Protein AF-A0A529NLG7-F1 (afdb_monomer_lite)

Foldseek 3Di:
DDDQEAEEAAQNPVDECVVVVVVLQVVLCVDDANHKYWYFHKYWDDDDDPPDDIAIFGKIFIHHNRSDGPDMDTAADDDDLQQADPPVVVCVVVVNDRPDPDPRHHDHTDDWAWDQGPPRDTDTDHHDCSVVDVVSVVVNVVVYPD

Secondary structure (DSSP, 8-state):
---SEEEE-TT-S-S-TTT-HHHHHHHHHHSPTT-EEEEEEEEEE--SSTT-PPEEEEEEEEEETTS-EEEEEE-SSPPBTTTB-TTHHHHHHTT----SSSS--BPPPS---PEE-GGG-EE----GGGGG-HHHHHHHHHHS--

Sequence (146 aa):
AKPQLILWPETSVPFLFTERPDALTALGDMLGEGQMLIAGVVREEGGSAAGAGSRYYNSVVAINDKGEITDAVDKIHLVPFGEYLPFADLFDRFGVEQLVAGPMNFAPGNVRHPIALPDGVRALPFICYEVIFPDLVTVDAASSQL

pLDDT: mean 86.12, std 13.18, range [37.0, 98.0]

Radius of gyration: 17.06 Å; chains: 1; bounding box: 48×32×47 Å

Structure (mmCIF, N/CA/C/O backbone):
data_AF-A0A529NLG7-F1
#
_entry.id   AF-A0A529NLG7-F1
#
loop_
_atom_site.group_PDB
_atom_site.id
_atom_site.type_symbol
_atom_site.label_atom_id
_atom_site.label_alt_id
_atom_site.label_comp_id
_atom_site.label_asym_id
_atom_site.label_entity_id
_atom_site.label_seq_id
_atom_site.pdbx_PDB_ins_code
_atom_site.Cartn_x
_atom_site.Cartn_y
_atom_site.Cartn_z
_atom_site.occupancy
_atom_site.B_iso_or_equiv
_atom_site.auth_seq_id
_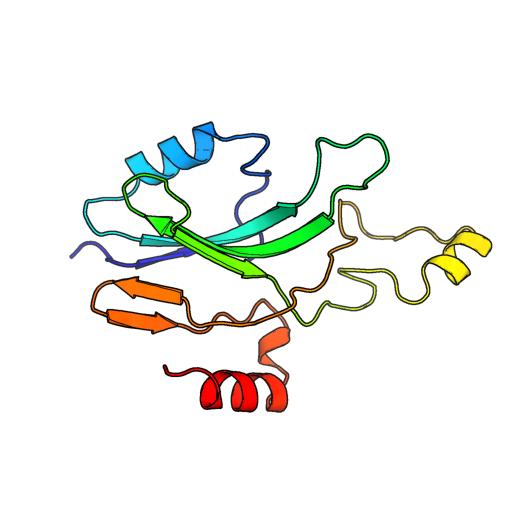atom_site.auth_comp_id
_atom_site.auth_asym_id
_atom_site.auth_atom_id
_atom_site.pdbx_PDB_model_num
ATOM 1 N N . ALA A 1 1 ? -22.426 8.863 13.225 1.00 79.50 1 ALA A N 1
ATOM 2 C CA . ALA A 1 1 ? -21.305 8.081 13.785 1.00 79.50 1 ALA A CA 1
ATOM 3 C C . ALA A 1 1 ? -20.035 8.446 13.025 1.00 79.50 1 ALA A C 1
ATOM 5 O O . ALA A 1 1 ? -20.154 8.816 11.861 1.00 79.50 1 ALA A O 1
ATOM 6 N N . LYS A 1 2 ? -18.859 8.406 13.664 1.00 87.38 2 LYS A N 1
ATOM 7 C CA . LYS A 1 2 ? -17.575 8.515 12.949 1.00 87.38 2 LYS A CA 1
ATOM 8 C C . LYS A 1 2 ? -17.276 7.175 12.247 1.00 87.38 2 LYS A C 1
ATOM 10 O O . LYS A 1 2 ? -17.710 6.150 12.771 1.00 87.38 2 LYS A O 1
ATOM 15 N N . PRO A 1 3 ? -16.606 7.163 11.082 1.00 93.06 3 PRO A N 1
ATOM 16 C CA . PRO A 1 3 ? -16.247 5.915 10.404 1.00 93.06 3 PRO A CA 1
ATOM 17 C C . PRO A 1 3 ? -15.184 5.153 11.205 1.00 93.06 3 PRO A C 1
ATOM 19 O O . PRO A 1 3 ? -14.306 5.783 11.773 1.00 93.06 3 PRO A O 1
ATOM 22 N N . GLN A 1 4 ? -15.209 3.822 11.238 1.00 94.12 4 GLN A N 1
ATOM 23 C CA . GLN A 1 4 ? -14.114 3.032 11.836 1.00 94.12 4 GLN A CA 1
ATOM 24 C C . GLN A 1 4 ? -12.950 2.820 10.858 1.00 94.12 4 GLN A C 1
ATOM 26 O O . GLN A 1 4 ? -11.811 2.644 11.271 1.00 94.12 4 GLN A O 1
ATOM 31 N N . LEU A 1 5 ? -13.234 2.866 9.557 1.00 96.00 5 LEU A N 1
ATOM 32 C CA . LEU A 1 5 ? -12.274 2.626 8.489 1.00 96.00 5 LEU A CA 1
ATOM 33 C C . LEU A 1 5 ? -12.242 3.822 7.537 1.00 96.00 5 LEU A C 1
ATOM 35 O O . LEU A 1 5 ? -13.288 4.293 7.087 1.00 96.00 5 LEU A O 1
ATOM 39 N N . ILE A 1 6 ? -11.043 4.296 7.221 1.00 97.12 6 ILE A N 1
ATOM 40 C CA . ILE A 1 6 ? -10.785 5.351 6.242 1.00 97.12 6 ILE A CA 1
ATOM 41 C C . ILE A 1 6 ? -9.941 4.736 5.127 1.00 97.12 6 ILE A C 1
ATOM 43 O O . ILE A 1 6 ? -8.967 4.046 5.409 1.00 97.12 6 ILE A O 1
ATOM 47 N N . LEU A 1 7 ? -10.318 4.963 3.867 1.00 97.00 7 LEU A N 1
ATOM 48 C CA . LEU A 1 7 ? -9.591 4.450 2.705 1.00 97.00 7 LEU A CA 1
ATOM 49 C C . LEU A 1 7 ? -9.066 5.611 1.871 1.00 97.00 7 LEU A C 1
ATOM 51 O O . LEU A 1 7 ? -9.841 6.469 1.441 1.00 97.00 7 LEU A O 1
ATOM 55 N N . TRP A 1 8 ? -7.764 5.613 1.617 1.00 97.88 8 TRP A N 1
ATOM 56 C CA . TRP A 1 8 ? -7.107 6.511 0.679 1.00 97.88 8 TRP A CA 1
ATOM 57 C C . TRP A 1 8 ? -6.663 5.750 -0.574 1.00 97.88 8 TRP A C 1
ATOM 59 O O . TRP A 1 8 ? -6.272 4.583 -0.479 1.00 97.88 8 TRP A O 1
ATOM 69 N N . PRO A 1 9 ? -6.737 6.391 -1.754 1.00 97.06 9 PRO A N 1
ATOM 70 C CA . PRO A 1 9 ? -6.457 5.740 -3.027 1.00 97.06 9 PRO A CA 1
ATOM 71 C C . PRO A 1 9 ? -4.973 5.378 -3.203 1.00 97.06 9 PRO A C 1
ATOM 73 O O . PRO A 1 9 ? -4.115 5.708 -2.379 1.00 97.06 9 PRO A O 1
ATOM 76 N N . GLU A 1 10 ? -4.690 4.696 -4.313 1.00 95.31 10 GLU A N 1
ATOM 77 C CA . GLU A 1 10 ? -3.340 4.368 -4.782 1.00 95.31 10 GLU A CA 1
ATOM 78 C C . GLU A 1 10 ? -2.437 5.611 -4.795 1.00 95.31 10 GLU A C 1
ATOM 80 O O . GLU A 1 10 ? -2.836 6.669 -5.285 1.00 95.31 10 GLU A O 1
ATOM 85 N N . THR A 1 11 ? -1.231 5.476 -4.236 1.00 90.00 11 THR A N 1
ATOM 86 C CA . THR A 1 11 ? -0.187 6.520 -4.214 1.00 90.00 11 THR A CA 1
ATOM 87 C C . THR A 1 11 ? -0.688 7.890 -3.725 1.00 90.00 11 THR A C 1
ATOM 89 O O . THR A 1 11 ? -0.270 8.950 -4.185 1.00 90.00 11 THR A O 1
ATOM 92 N N . SER A 1 12 ? -1.606 7.876 -2.759 1.00 93.25 12 SER A N 1
ATOM 93 C CA . SER A 1 12 ? -2.166 9.075 -2.120 1.00 93.25 12 SER A CA 1
ATOM 94 C C . SER A 1 12 ? -1.173 9.822 -1.224 1.00 93.25 12 SER A C 1
ATOM 96 O O . SER A 1 12 ? -1.356 11.010 -0.957 1.00 93.25 12 SER A O 1
ATOM 98 N N . VAL A 1 13 ? -0.119 9.136 -0.771 1.00 92.44 13 VAL A N 1
ATOM 99 C CA . VAL A 1 13 ? 0.951 9.695 0.063 1.00 92.44 13 VAL A CA 1
ATOM 100 C C . VAL A 1 13 ? 2.172 9.980 -0.823 1.00 92.44 13 VAL A C 1
ATOM 102 O O . VAL A 1 13 ? 2.825 9.037 -1.269 1.00 92.44 13 VAL A O 1
ATOM 105 N N . PRO A 1 14 ? 2.501 11.258 -1.105 1.00 88.56 14 PRO A N 1
ATOM 106 C CA . PRO A 1 14 ? 3.482 11.633 -2.129 1.00 88.56 14 PRO A CA 1
ATOM 107 C C . PRO A 1 14 ? 4.933 11.640 -1.611 1.00 88.56 14 PRO A C 1
ATOM 109 O O . PRO A 1 14 ? 5.746 12.449 -2.053 1.00 88.56 14 PRO A O 1
ATOM 112 N N . PHE A 1 15 ? 5.252 10.800 -0.626 1.00 89.38 15 PHE A N 1
ATOM 113 C CA . PHE A 1 15 ? 6.575 10.688 -0.007 1.00 89.38 15 PHE A CA 1
ATOM 114 C C . PHE A 1 15 ? 6.760 9.303 0.620 1.00 89.38 15 PHE A C 1
ATOM 116 O O . PHE A 1 15 ? 5.785 8.595 0.880 1.00 89.38 15 PHE A O 1
ATOM 123 N N . LEU A 1 16 ? 8.009 8.930 0.903 1.00 90.69 16 LEU A N 1
ATOM 124 C CA . LEU A 1 16 ? 8.329 7.685 1.595 1.00 90.69 16 LEU A CA 1
ATOM 125 C C . LEU A 1 16 ? 8.215 7.876 3.111 1.00 90.69 16 LEU A C 1
ATOM 127 O O . LEU A 1 16 ? 8.737 8.843 3.670 1.00 90.69 16 LEU A O 1
ATOM 131 N N . PHE A 1 17 ? 7.596 6.925 3.811 1.00 90.69 17 PHE A N 1
ATOM 132 C CA . PHE A 1 17 ? 7.572 6.956 5.279 1.00 90.69 17 PHE A CA 1
ATOM 133 C C . PHE A 1 17 ? 8.971 6.810 5.903 1.00 90.69 17 PHE A C 1
ATOM 135 O O . PHE A 1 17 ? 9.179 7.269 7.023 1.00 90.69 17 PHE A O 1
ATOM 142 N N . THR A 1 18 ? 9.936 6.228 5.180 1.00 87.56 18 THR A N 1
ATOM 143 C CA . THR A 1 18 ? 11.355 6.175 5.577 1.00 87.56 18 THR A CA 1
ATOM 144 C C . THR A 1 18 ? 12.003 7.562 5.607 1.00 87.56 18 THR A C 1
ATOM 146 O O . THR A 1 18 ? 12.852 7.821 6.457 1.00 87.56 18 THR A O 1
ATOM 149 N N . GLU A 1 19 ? 11.573 8.475 4.734 1.00 88.56 19 GLU A N 1
ATOM 150 C CA . GLU A 1 19 ? 12.060 9.859 4.669 1.00 88.56 19 GLU A CA 1
ATOM 151 C C . GLU A 1 19 ? 11.292 10.804 5.605 1.00 88.56 19 GLU A C 1
ATOM 153 O O . GLU A 1 19 ? 11.837 11.808 6.068 1.00 88.56 19 GLU A O 1
ATOM 158 N N . ARG A 1 20 ? 10.016 10.499 5.877 1.00 89.94 20 ARG A N 1
ATOM 159 C CA . ARG A 1 20 ? 9.096 11.320 6.681 1.00 89.94 20 ARG A CA 1
ATOM 160 C C . ARG A 1 20 ? 8.419 10.509 7.790 1.00 89.94 20 ARG A C 1
ATOM 162 O O . ARG A 1 20 ? 7.199 10.327 7.762 1.00 89.94 20 ARG A O 1
ATOM 169 N N . PRO A 1 21 ? 9.178 10.034 8.795 1.00 87.94 21 PRO A N 1
ATOM 170 C CA . PRO A 1 21 ? 8.609 9.267 9.904 1.00 87.94 21 PRO A CA 1
ATOM 171 C C . PRO A 1 21 ? 7.616 10.087 10.743 1.00 87.94 21 PRO A C 1
ATOM 173 O O . PRO A 1 21 ? 6.700 9.529 11.337 1.00 87.94 21 PRO A O 1
ATOM 176 N N . ASP A 1 22 ? 7.744 11.417 10.746 1.00 94.00 22 ASP A N 1
ATOM 177 C CA . ASP A 1 22 ? 6.811 12.343 11.394 1.00 94.00 22 ASP A CA 1
ATOM 178 C C . ASP A 1 22 ? 5.394 12.285 10.799 1.00 94.00 22 ASP A C 1
ATOM 180 O O . ASP A 1 22 ? 4.416 12.569 11.493 1.00 94.00 22 ASP A O 1
ATOM 184 N N . ALA A 1 23 ? 5.262 11.875 9.533 1.00 95.06 23 ALA A N 1
ATOM 185 C CA . ALA A 1 23 ? 3.961 11.719 8.896 1.00 95.06 23 ALA A CA 1
ATOM 186 C C . ALA A 1 23 ? 3.123 10.620 9.558 1.00 95.06 23 ALA A C 1
ATOM 188 O O . ALA A 1 23 ? 1.915 10.784 9.693 1.00 95.06 23 ALA A O 1
ATOM 189 N N . LEU A 1 24 ? 3.747 9.529 10.010 1.00 95.25 24 LEU A N 1
ATOM 190 C CA . LEU A 1 24 ? 3.048 8.450 10.709 1.00 95.25 24 LEU A CA 1
ATOM 191 C C . LEU A 1 24 ? 2.462 8.929 12.040 1.00 95.25 24 LEU A C 1
ATOM 193 O O . LEU A 1 24 ? 1.299 8.653 12.326 1.00 95.25 24 LEU A O 1
ATOM 197 N N . THR A 1 25 ? 3.214 9.733 12.799 1.00 95.31 25 THR A N 1
ATOM 198 C CA . THR A 1 25 ? 2.706 10.382 14.017 1.00 95.31 25 THR A CA 1
ATOM 199 C C . THR A 1 25 ? 1.504 11.273 13.708 1.00 95.31 25 THR A C 1
ATOM 201 O O . THR A 1 25 ? 0.465 11.138 14.346 1.00 95.31 25 THR A O 1
ATOM 204 N N . ALA A 1 26 ? 1.603 12.128 12.686 1.00 96.12 26 ALA A N 1
ATOM 205 C CA . ALA A 1 26 ? 0.507 13.019 12.303 1.00 96.12 26 ALA A CA 1
ATOM 206 C C . ALA A 1 26 ? -0.750 12.260 11.834 1.00 96.12 26 ALA A C 1
ATOM 208 O O . ALA A 1 26 ? -1.871 12.700 12.088 1.00 96.12 26 ALA A O 1
ATOM 209 N N . LEU A 1 27 ? -0.575 11.120 11.157 1.00 96.38 27 LEU A N 1
ATOM 210 C CA . LEU A 1 27 ? -1.680 10.241 10.774 1.00 96.38 27 LEU A CA 1
ATOM 211 C C . LEU A 1 27 ? -2.328 9.591 12.001 1.00 96.38 27 LEU A C 1
ATOM 213 O O . LEU A 1 27 ? -3.553 9.553 12.065 1.00 96.38 27 LEU A O 1
ATOM 217 N N . GLY A 1 28 ? -1.534 9.144 12.978 1.00 96.12 28 GLY A N 1
ATOM 218 C CA . GLY A 1 28 ? -2.035 8.653 14.264 1.00 96.12 28 GLY A CA 1
ATOM 219 C C . GLY A 1 28 ? -2.872 9.703 14.995 1.00 96.12 28 GLY A C 1
ATOM 220 O O . GLY A 1 28 ? -4.021 9.442 15.326 1.00 96.12 28 GLY A O 1
ATOM 221 N N . ASP A 1 29 ? -2.356 10.928 15.130 1.00 96.56 29 ASP A N 1
ATOM 222 C CA . ASP A 1 29 ? -3.051 12.041 15.798 1.00 96.56 29 ASP A CA 1
ATOM 223 C C . ASP A 1 29 ? -4.368 12.450 15.103 1.00 96.56 29 ASP A C 1
ATOM 225 O O . ASP A 1 29 ? -5.277 13.001 15.732 1.00 96.56 29 ASP A O 1
ATOM 229 N N . MET A 1 30 ? -4.481 12.209 13.792 1.00 95.50 30 MET A N 1
ATOM 230 C CA . MET A 1 30 ? -5.700 12.462 13.016 1.00 95.50 30 MET A CA 1
ATOM 231 C C . MET A 1 30 ? -6.779 11.396 13.266 1.00 95.50 30 MET A C 1
ATOM 233 O O . MET A 1 30 ? -7.977 11.684 13.149 1.00 95.50 30 MET A O 1
ATOM 237 N N . LEU A 1 31 ? -6.373 10.164 13.568 1.00 97.12 31 LEU A N 1
ATOM 238 C CA . LEU A 1 31 ? -7.267 9.035 13.783 1.00 97.12 31 LEU A CA 1
ATOM 239 C C . LEU A 1 31 ? -7.825 9.061 15.212 1.00 97.12 31 LEU A C 1
ATOM 241 O O . LEU A 1 31 ? -7.125 9.269 16.195 1.00 97.12 31 LEU A O 1
ATOM 245 N N . GLY A 1 32 ? -9.135 8.867 15.336 1.00 96.19 32 GLY A N 1
ATOM 246 C CA . GLY A 1 32 ? -9.776 8.618 16.620 1.00 96.19 32 GLY A CA 1
ATOM 247 C C . GLY A 1 32 ? -9.533 7.191 17.106 1.00 96.19 32 GLY A C 1
ATOM 248 O O . GLY A 1 32 ? -9.198 6.308 16.321 1.00 96.19 32 GLY A O 1
ATOM 249 N N . GLU A 1 33 ? -9.780 6.967 18.396 1.00 94.56 33 GLU A N 1
ATOM 250 C CA . GLU A 1 33 ? -9.606 5.662 19.040 1.00 94.56 33 GLU A CA 1
ATOM 251 C C . GLU A 1 33 ? -10.329 4.537 18.276 1.00 94.56 33 GLU A C 1
ATOM 253 O O . GLU A 1 33 ? -11.524 4.633 17.973 1.00 94.56 33 GLU A O 1
ATOM 258 N N . GLY A 1 34 ? -9.586 3.480 17.947 1.00 92.69 34 GLY A N 1
ATOM 259 C CA . GLY A 1 34 ? -10.060 2.317 17.200 1.00 92.69 34 GLY A CA 1
ATOM 260 C C . GLY A 1 34 ? -10.282 2.547 15.700 1.00 92.69 34 GLY A C 1
ATOM 261 O O . GLY A 1 34 ? -10.741 1.626 15.021 1.00 92.69 34 GLY A O 1
ATOM 262 N N . GLN A 1 35 ? -9.982 3.737 15.163 1.00 96.56 35 GLN A N 1
ATOM 263 C CA . GLN A 1 35 ? -10.018 3.970 13.720 1.00 96.56 35 GLN A CA 1
ATOM 264 C C . GLN A 1 35 ? -8.773 3.397 13.033 1.00 96.56 35 GLN A C 1
ATOM 266 O O . GLN A 1 35 ? -7.679 3.355 13.594 1.00 96.56 35 GLN A O 1
ATOM 271 N N . MET A 1 36 ? -8.944 2.996 11.777 1.00 97.69 36 MET A N 1
ATOM 272 C CA . MET A 1 36 ? -7.866 2.521 10.917 1.00 97.69 36 MET A CA 1
ATOM 273 C C . MET A 1 36 ? -7.872 3.273 9.587 1.00 97.69 36 MET A C 1
ATOM 275 O O . MET A 1 36 ? -8.931 3.512 8.998 1.00 97.69 36 MET A O 1
ATOM 279 N N . LEU A 1 37 ? -6.680 3.606 9.098 1.00 97.81 37 LEU A N 1
ATOM 280 C CA . LEU A 1 37 ? -6.449 4.121 7.755 1.00 97.81 37 LEU A CA 1
ATOM 281 C C . LEU A 1 37 ? -5.846 3.024 6.876 1.00 97.81 37 LEU A C 1
ATOM 283 O O . LEU A 1 37 ? -4.802 2.470 7.198 1.00 97.81 37 LEU A O 1
ATOM 287 N N . ILE A 1 38 ? -6.471 2.762 5.734 1.00 98.00 38 ILE A N 1
ATOM 288 C CA . ILE A 1 38 ? -5.890 1.992 4.634 1.00 98.00 38 ILE A CA 1
ATOM 289 C C . ILE A 1 38 ? -5.450 2.987 3.570 1.00 98.00 38 ILE A C 1
ATOM 291 O O . ILE A 1 38 ? -6.287 3.724 3.051 1.00 98.00 38 ILE A O 1
ATOM 295 N N . ALA A 1 39 ? -4.163 3.029 3.243 1.00 97.88 39 ALA A N 1
ATOM 296 C CA . ALA A 1 39 ? -3.627 3.994 2.287 1.00 97.88 39 ALA A CA 1
ATOM 297 C C . ALA A 1 39 ? -2.768 3.326 1.215 1.00 97.88 39 ALA A C 1
ATOM 299 O O . ALA A 1 39 ? -1.956 2.452 1.514 1.00 97.88 39 ALA A O 1
ATOM 300 N N . GLY A 1 40 ? -2.929 3.779 -0.030 1.00 97.38 40 GLY A N 1
ATOM 301 C CA . GLY A 1 40 ? -1.992 3.486 -1.108 1.00 97.38 40 GLY A CA 1
ATOM 302 C C . GLY A 1 40 ? -0.746 4.363 -0.999 1.00 97.38 40 GLY A C 1
ATOM 303 O O . GLY A 1 40 ? -0.861 5.592 -0.949 1.00 97.38 40 GLY A O 1
ATOM 304 N N . VAL A 1 41 ? 0.429 3.737 -0.968 1.00 95.75 41 VAL A N 1
ATOM 305 C CA . VAL A 1 41 ? 1.731 4.376 -0.728 1.00 95.75 41 VAL A CA 1
ATOM 306 C C . VAL A 1 41 ? 2.829 3.738 -1.575 1.00 95.75 41 VAL A C 1
ATOM 308 O O . VAL A 1 41 ? 2.682 2.619 -2.063 1.00 95.75 41 VAL A O 1
ATOM 311 N N . VAL A 1 42 ? 3.960 4.432 -1.700 1.00 93.94 42 VAL A N 1
ATOM 312 C CA . VAL A 1 42 ? 5.205 3.820 -2.175 1.00 93.94 42 VAL A CA 1
ATOM 313 C C . VAL A 1 42 ? 5.997 3.323 -0.970 1.00 93.94 42 VAL A C 1
ATOM 315 O O . VAL A 1 42 ? 6.254 4.084 -0.034 1.00 93.94 42 VAL A O 1
ATOM 318 N N . ARG A 1 43 ? 6.386 2.047 -0.988 1.00 92.31 43 ARG A N 1
ATOM 319 C CA . ARG A 1 43 ? 7.188 1.416 0.066 1.00 92.31 43 ARG A CA 1
ATOM 320 C C . ARG A 1 43 ? 8.603 1.173 -0.443 1.00 92.31 43 ARG A C 1
ATOM 322 O O . ARG A 1 43 ? 8.782 0.683 -1.552 1.00 92.31 43 ARG A O 1
ATOM 329 N N . GLU A 1 44 ? 9.598 1.516 0.363 1.00 90.12 44 GLU A N 1
ATOM 330 C CA . GLU A 1 44 ? 11.010 1.281 0.060 1.00 90.12 44 GLU A CA 1
ATOM 331 C C . GLU A 1 44 ? 11.543 0.127 0.917 1.00 90.12 44 GLU A C 1
ATOM 333 O O . GLU A 1 44 ? 11.311 0.078 2.126 1.00 90.12 44 GLU A O 1
ATOM 338 N N . GLU A 1 45 ? 12.267 -0.799 0.294 1.00 86.81 45 GLU A N 1
ATOM 339 C CA . GLU A 1 45 ? 12.975 -1.888 0.960 1.00 86.81 45 GLU A CA 1
ATOM 340 C C . GLU A 1 45 ? 14.445 -1.906 0.539 1.00 86.81 45 GLU A C 1
ATOM 342 O O . GLU A 1 45 ? 14.779 -1.923 -0.648 1.00 86.81 45 GLU A O 1
ATOM 347 N N . GLY A 1 46 ? 15.330 -1.976 1.533 1.00 74.75 46 GLY A N 1
ATOM 348 C CA . GLY A 1 46 ? 16.775 -1.933 1.327 1.00 74.75 46 GLY A CA 1
ATOM 349 C C . GLY A 1 46 ? 17.316 -0.503 1.316 1.00 74.75 46 GLY A C 1
ATOM 350 O O . GLY A 1 46 ? 16.701 0.402 0.772 1.00 74.75 46 GLY A O 1
ATOM 351 N N . GLY A 1 47 ? 18.469 -0.306 1.965 1.00 54.62 47 GLY A N 1
ATOM 352 C CA . GLY A 1 47 ? 19.124 1.005 2.047 1.00 54.62 47 GLY A CA 1
ATOM 353 C C . GLY A 1 47 ? 20.046 1.190 3.256 1.00 54.62 47 GLY A C 1
ATOM 354 O O . GLY A 1 47 ? 19.918 2.154 4.001 1.00 54.62 47 GLY A O 1
ATOM 355 N N . SER A 1 48 ? 20.974 0.258 3.506 1.00 47.59 48 SER A N 1
ATOM 356 C CA . SER A 1 48 ? 22.104 0.490 4.441 1.00 47.59 48 SER A CA 1
ATOM 357 C C . SER A 1 48 ? 23.394 -0.243 4.052 1.00 47.59 48 SER A C 1
ATOM 359 O O . SER A 1 48 ? 24.462 0.082 4.564 1.00 47.59 48 SER A O 1
ATOM 361 N N . ALA A 1 49 ? 23.331 -1.219 3.140 1.00 46.34 49 ALA A N 1
ATOM 362 C CA . ALA A 1 49 ? 24.509 -1.905 2.621 1.00 46.34 49 ALA A CA 1
ATOM 363 C C . ALA A 1 49 ? 24.954 -1.253 1.306 1.00 46.34 49 ALA A C 1
ATOM 365 O O . ALA A 1 49 ? 24.188 -1.198 0.343 1.00 46.34 49 ALA A O 1
ATOM 366 N N . ALA A 1 50 ? 26.194 -0.763 1.263 1.00 37.00 50 ALA A N 1
ATOM 367 C CA . ALA A 1 50 ? 26.787 -0.200 0.056 1.00 37.00 50 ALA A CA 1
ATOM 368 C C . ALA A 1 50 ? 26.716 -1.216 -1.102 1.00 37.00 50 ALA A C 1
ATOM 370 O O . ALA A 1 50 ? 27.296 -2.297 -1.015 1.00 37.00 50 ALA A O 1
ATOM 371 N N . GLY A 1 51 ? 25.996 -0.866 -2.172 1.00 47.44 51 GLY A N 1
ATOM 372 C CA . GLY A 1 51 ? 25.876 -1.673 -3.393 1.00 47.44 51 GLY A CA 1
ATOM 373 C C . GLY A 1 51 ? 24.559 -2.440 -3.573 1.00 47.44 51 GLY A C 1
ATOM 374 O O . GLY A 1 51 ? 24.341 -2.975 -4.657 1.00 47.44 51 GLY A O 1
ATOM 375 N N . ALA A 1 52 ? 23.664 -2.473 -2.579 1.00 54.38 52 ALA A N 1
ATOM 376 C CA . ALA A 1 52 ? 22.294 -2.952 -2.777 1.00 54.38 52 ALA A CA 1
ATOM 377 C C . ALA A 1 52 ? 21.399 -1.764 -3.166 1.00 54.38 52 ALA A C 1
ATOM 379 O O . ALA A 1 52 ? 21.247 -0.833 -2.379 1.00 54.38 52 ALA A O 1
ATOM 380 N N . GLY A 1 53 ? 20.846 -1.766 -4.382 1.00 66.81 53 GLY A N 1
ATOM 381 C CA . GLY A 1 53 ? 19.871 -0.752 -4.794 1.00 66.81 53 GLY A CA 1
ATOM 382 C C . GLY A 1 53 ? 18.579 -0.857 -3.978 1.00 66.81 53 GLY A C 1
ATOM 383 O O . GLY A 1 53 ? 18.145 -1.972 -3.675 1.00 66.81 53 GLY A O 1
ATOM 384 N N . SER A 1 54 ? 17.979 0.285 -3.633 1.00 79.62 54 SER A N 1
ATOM 385 C CA . SER A 1 54 ? 16.646 0.343 -3.025 1.00 79.62 54 SER A CA 1
ATOM 386 C C . SER A 1 54 ? 15.613 -0.292 -3.956 1.00 79.62 54 SER A C 1
ATOM 388 O O . SER A 1 54 ? 15.617 -0.044 -5.166 1.00 79.62 54 SER A O 1
ATOM 390 N N . ARG A 1 55 ? 14.720 -1.112 -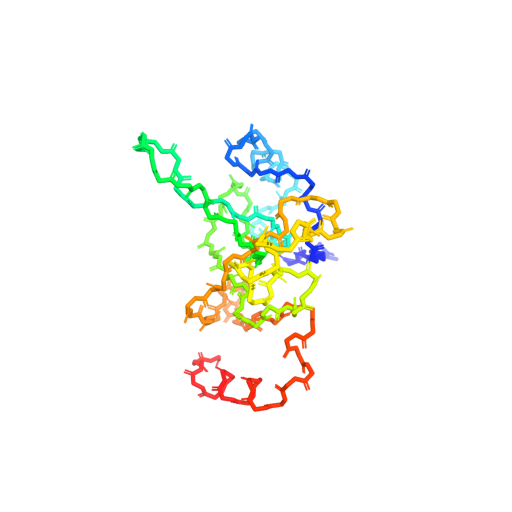3.401 1.00 86.81 55 ARG A N 1
ATOM 391 C CA . ARG A 1 55 ? 13.542 -1.629 -4.104 1.00 86.81 55 ARG A CA 1
ATOM 392 C C . ARG A 1 55 ? 12.332 -0.810 -3.710 1.00 86.81 55 ARG A C 1
ATOM 394 O O . ARG A 1 55 ? 12.085 -0.616 -2.523 1.00 86.81 55 ARG A O 1
ATOM 401 N N . TYR A 1 56 ? 11.569 -0.380 -4.704 1.00 90.69 56 TYR A N 1
ATOM 402 C CA . TYR A 1 56 ? 10.317 0.331 -4.492 1.00 90.69 56 TYR A CA 1
ATOM 403 C C . TYR A 1 56 ? 9.147 -0.586 -4.815 1.00 90.69 56 TYR A C 1
ATOM 405 O O . TYR A 1 56 ? 9.187 -1.318 -5.802 1.00 90.69 56 TYR A O 1
ATOM 413 N N . TYR A 1 57 ? 8.094 -0.510 -4.013 1.00 93.62 57 TYR A N 1
ATOM 414 C CA . TYR A 1 57 ? 6.844 -1.230 -4.217 1.00 93.62 57 TYR A CA 1
ATOM 415 C C . TYR A 1 57 ? 5.681 -0.240 -4.231 1.00 93.62 57 TYR A C 1
ATOM 417 O O . TYR A 1 57 ? 5.678 0.746 -3.490 1.00 93.62 57 TYR A O 1
ATOM 425 N N . ASN A 1 58 ? 4.694 -0.512 -5.079 1.00 94.88 58 ASN A N 1
ATOM 426 C CA . ASN A 1 58 ? 3.379 0.107 -4.996 1.00 94.88 58 ASN A CA 1
ATOM 427 C C . ASN A 1 58 ? 2.559 -0.721 -4.006 1.00 94.88 58 ASN A C 1
ATOM 429 O O . ASN A 1 58 ? 2.349 -1.912 -4.239 1.00 94.88 58 ASN A O 1
ATOM 433 N N . SER A 1 59 ? 2.160 -0.129 -2.887 1.00 95.88 59 SER A N 1
ATOM 434 C CA . SER A 1 59 ? 1.685 -0.892 -1.734 1.00 95.88 59 SER A CA 1
ATOM 435 C C . SER A 1 59 ? 0.417 -0.297 -1.146 1.00 95.88 59 SER A C 1
ATOM 437 O O . SER A 1 59 ? 0.189 0.911 -1.178 1.00 95.88 59 SER A O 1
ATOM 439 N N . VAL A 1 60 ? -0.387 -1.155 -0.528 1.00 97.50 60 VAL A N 1
ATOM 440 C CA . VAL A 1 60 ? -1.438 -0.756 0.409 1.00 97.50 60 VAL A CA 1
ATOM 441 C C . VAL A 1 60 ? -0.931 -1.022 1.819 1.00 97.50 60 VAL A C 1
ATOM 443 O O . VAL A 1 60 ? -0.473 -2.127 2.103 1.00 97.50 60 VAL A O 1
ATOM 446 N N . VAL A 1 61 ? -1.020 -0.031 2.703 1.00 97.19 61 VAL A N 1
ATOM 447 C CA . VAL A 1 61 ? -0.647 -0.159 4.120 1.00 97.19 61 VAL A CA 1
ATOM 448 C C . VAL A 1 61 ? -1.840 0.089 5.032 1.00 97.19 61 VAL A C 1
ATOM 450 O O . VAL A 1 61 ? -2.697 0.920 4.726 1.00 97.19 61 VAL A O 1
ATOM 453 N N . ALA A 1 62 ? -1.873 -0.613 6.164 1.00 97.69 62 ALA A N 1
ATOM 454 C CA . ALA A 1 62 ? -2.842 -0.415 7.234 1.00 97.69 62 ALA A CA 1
ATOM 455 C C . ALA A 1 62 ? -2.198 0.316 8.413 1.00 97.69 62 ALA A C 1
ATOM 457 O O . ALA A 1 62 ? -1.248 -0.188 9.009 1.00 97.69 62 ALA A O 1
ATOM 458 N N . ILE A 1 63 ? -2.727 1.485 8.764 1.00 97.81 63 ILE A N 1
ATOM 459 C CA . ILE A 1 63 ? -2.209 2.368 9.811 1.00 97.81 63 ILE A CA 1
ATOM 460 C C . ILE A 1 63 ? -3.249 2.477 10.927 1.00 97.81 63 ILE A C 1
ATOM 462 O O . ILE A 1 63 ? -4.416 2.780 10.662 1.00 97.81 63 ILE A O 1
ATOM 466 N N . ASN A 1 64 ? -2.839 2.210 12.167 1.00 96.94 64 ASN A N 1
ATOM 467 C CA . ASN A 1 64 ? -3.712 2.314 13.337 1.00 96.94 64 ASN A CA 1
ATOM 468 C C . ASN A 1 64 ? -3.750 3.741 13.920 1.00 96.94 64 ASN A C 1
ATOM 470 O O . ASN A 1 64 ? -2.992 4.626 13.524 1.00 96.94 64 ASN A O 1
ATOM 474 N N . ASP A 1 65 ? -4.610 3.939 14.915 1.00 96.12 65 ASP A N 1
ATOM 475 C CA . ASP A 1 65 ? -4.773 5.174 15.695 1.00 96.12 65 ASP A CA 1
ATOM 476 C C . ASP A 1 65 ? -3.550 5.582 16.541 1.00 96.12 65 ASP A C 1
ATOM 478 O O . ASP A 1 65 ? -3.553 6.633 17.176 1.00 96.12 65 ASP A O 1
ATOM 482 N N . LYS A 1 66 ? -2.476 4.786 16.529 1.00 96.62 66 LYS A N 1
ATOM 483 C CA . LYS A 1 66 ? -1.171 5.117 17.124 1.00 96.62 66 LYS A CA 1
ATOM 484 C C . LYS A 1 66 ? -0.146 5.567 16.084 1.00 96.62 66 LYS A C 1
ATOM 486 O O . LYS A 1 66 ? 0.998 5.841 16.438 1.00 96.62 66 LYS A O 1
ATOM 491 N N . GLY A 1 67 ? -0.534 5.624 14.809 1.00 96.12 67 GLY A N 1
ATOM 492 C CA . GLY A 1 67 ? 0.370 5.937 13.708 1.00 96.12 67 GLY A CA 1
ATOM 493 C C . GLY A 1 67 ? 1.293 4.777 13.331 1.00 96.12 67 GLY A C 1
ATOM 494 O O . GLY A 1 67 ? 2.319 4.989 12.696 1.00 96.12 67 GLY A O 1
ATOM 495 N N . GLU A 1 68 ? 0.976 3.543 13.713 1.00 96.12 68 GLU A N 1
ATOM 496 C CA . GLU A 1 68 ? 1.801 2.376 13.400 1.00 96.12 68 GLU A CA 1
ATOM 497 C C . GLU A 1 68 ? 1.286 1.691 12.133 1.00 96.12 68 GLU A C 1
ATOM 499 O O . GLU A 1 68 ? 0.088 1.433 12.000 1.00 96.12 68 GLU A O 1
ATOM 504 N N . ILE A 1 69 ? 2.198 1.343 11.219 1.00 96.38 69 ILE A N 1
ATOM 505 C CA . ILE A 1 69 ? 1.885 0.437 10.109 1.00 96.38 69 ILE A CA 1
ATOM 506 C C . ILE A 1 69 ? 1.745 -0.973 10.690 1.00 96.38 69 ILE A C 1
ATOM 508 O O . ILE A 1 69 ? 2.721 -1.579 11.126 1.00 96.38 69 ILE A O 1
ATOM 512 N N . THR A 1 70 ? 0.518 -1.478 10.706 1.00 96.19 70 THR A N 1
ATOM 513 C CA . THR A 1 70 ? 0.150 -2.793 11.255 1.00 96.19 70 THR A CA 1
ATOM 514 C C . THR A 1 70 ? 0.203 -3.912 10.220 1.00 96.19 70 THR A C 1
ATOM 516 O O . THR A 1 70 ? 0.405 -5.065 10.590 1.00 96.19 70 THR A O 1
ATOM 519 N N . ASP A 1 71 ? 0.047 -3.578 8.937 1.00 96.56 71 ASP A N 1
ATOM 520 C CA . ASP A 1 71 ? 0.122 -4.522 7.823 1.00 96.56 71 ASP A CA 1
ATOM 521 C C . ASP A 1 71 ? 0.454 -3.787 6.512 1.00 96.56 71 ASP A C 1
ATOM 523 O O . ASP A 1 71 ? 0.219 -2.579 6.388 1.00 96.56 71 ASP A O 1
ATOM 527 N N . ALA A 1 72 ? 0.995 -4.510 5.533 1.00 95.75 72 ALA A N 1
ATOM 528 C CA . ALA A 1 72 ? 1.307 -4.006 4.201 1.00 95.75 72 ALA A CA 1
ATOM 529 C C . ALA A 1 72 ? 1.189 -5.115 3.147 1.00 95.75 72 ALA A C 1
ATOM 531 O O . ALA A 1 72 ? 1.680 -6.226 3.348 1.00 95.75 72 ALA A O 1
ATOM 532 N N . VAL A 1 73 ? 0.594 -4.791 1.999 1.00 96.62 73 VAL A N 1
ATOM 533 C CA . VAL A 1 73 ? 0.515 -5.678 0.831 1.00 96.62 73 VAL A CA 1
ATOM 534 C C . VAL A 1 73 ? 1.061 -4.945 -0.387 1.00 96.62 73 VAL A C 1
ATOM 536 O O . VAL A 1 73 ? 0.582 -3.866 -0.739 1.00 96.62 73 VAL A O 1
ATOM 539 N N . ASP A 1 74 ? 2.060 -5.547 -1.025 1.00 96.12 74 ASP A N 1
ATOM 540 C CA . ASP A 1 74 ? 2.723 -5.012 -2.211 1.00 96.12 74 ASP A CA 1
ATOM 541 C C . ASP A 1 74 ? 2.026 -5.518 -3.490 1.00 96.12 74 ASP A C 1
ATOM 543 O O . ASP A 1 74 ? 1.590 -6.670 -3.569 1.00 96.12 74 ASP A O 1
ATOM 547 N N . LYS A 1 75 ? 1.922 -4.660 -4.509 1.00 95.31 75 LYS A N 1
ATOM 548 C CA . LYS A 1 75 ? 1.325 -4.977 -5.814 1.00 95.31 75 LYS A CA 1
ATOM 549 C C . LYS A 1 75 ? 2.093 -6.100 -6.497 1.00 95.31 75 LYS A C 1
ATOM 551 O O . LYS A 1 75 ? 3.309 -6.015 -6.643 1.00 95.31 75 LYS A O 1
ATOM 556 N N . ILE A 1 76 ? 1.393 -7.134 -6.951 1.00 94.06 76 ILE A N 1
ATOM 557 C CA . ILE A 1 76 ? 2.021 -8.324 -7.545 1.00 94.06 76 ILE A CA 1
ATOM 558 C C . ILE A 1 76 ? 2.089 -8.185 -9.060 1.00 94.06 76 ILE A C 1
ATOM 560 O O . ILE A 1 76 ? 3.127 -8.444 -9.668 1.00 94.06 76 ILE A O 1
ATOM 564 N N . HIS A 1 77 ? 0.988 -7.765 -9.682 1.00 92.56 77 HIS A N 1
ATOM 565 C CA . HIS A 1 77 ? 0.935 -7.604 -11.129 1.00 92.56 77 HIS A CA 1
ATOM 566 C C . HIS A 1 77 ? 1.180 -6.145 -11.464 1.00 92.56 77 HIS A C 1
ATOM 568 O O . HIS A 1 77 ? 0.351 -5.287 -11.171 1.00 92.56 77 HIS A O 1
ATOM 574 N N . LEU A 1 78 ? 2.335 -5.877 -12.070 1.00 91.81 78 LEU A N 1
ATOM 575 C CA . LEU A 1 78 ? 2.761 -4.541 -12.474 1.00 91.81 78 LEU A CA 1
ATOM 576 C C . LEU A 1 78 ? 2.332 -4.243 -13.909 1.00 91.81 78 LEU A C 1
ATOM 578 O O . LEU A 1 78 ? 2.277 -5.149 -14.739 1.00 91.81 78 LEU A O 1
ATOM 582 N N . VAL A 1 79 ? 2.044 -2.982 -14.217 1.00 89.50 79 VAL A N 1
ATOM 583 C CA . VAL A 1 79 ? 1.714 -2.523 -15.570 1.00 89.50 79 VAL A CA 1
ATOM 584 C C . VAL A 1 79 ? 2.995 -2.427 -16.413 1.00 89.50 79 VAL A C 1
ATOM 586 O O . VAL A 1 79 ? 3.859 -1.599 -16.105 1.00 89.50 79 VAL A O 1
ATOM 589 N N . PRO A 1 80 ? 3.133 -3.199 -17.509 1.00 86.88 80 PRO A N 1
ATOM 590 C CA . PRO A 1 80 ? 4.278 -3.081 -18.410 1.00 86.88 80 PRO A CA 1
ATOM 591 C C . PRO A 1 80 ? 4.381 -1.672 -19.000 1.00 86.88 80 PRO A C 1
ATOM 593 O O . PRO A 1 80 ? 3.369 -1.091 -19.386 1.00 86.88 80 PRO A O 1
ATOM 596 N N . PHE A 1 81 ? 5.600 -1.135 -19.090 1.00 83.19 81 PHE A N 1
ATOM 597 C CA . PHE A 1 81 ? 5.923 0.224 -19.561 1.00 83.19 81 PHE A CA 1
ATOM 598 C C . PHE A 1 81 ? 5.402 1.377 -18.685 1.00 83.19 81 PHE A C 1
ATOM 600 O O . PHE A 1 81 ? 5.826 2.513 -18.886 1.00 83.19 81 PHE A O 1
ATOM 607 N N . GLY A 1 82 ? 4.514 1.105 -17.725 1.00 81.12 82 GLY A N 1
ATOM 608 C CA . GLY A 1 82 ? 4.035 2.079 -16.745 1.00 81.12 82 GLY A CA 1
ATOM 609 C C . GLY A 1 82 ? 4.785 1.988 -15.418 1.00 81.12 82 GLY A C 1
ATOM 610 O O . GLY A 1 82 ? 5.288 2.993 -14.936 1.00 81.12 82 GLY A O 1
ATOM 611 N N . GLU A 1 83 ? 4.866 0.782 -14.851 1.00 84.62 83 GLU A N 1
ATOM 612 C CA . GLU A 1 83 ? 5.436 0.501 -13.519 1.00 84.62 83 GLU A CA 1
ATOM 613 C C . GLU A 1 83 ? 6.781 -0.233 -13.564 1.00 84.62 83 GLU A C 1
ATOM 615 O O . GLU A 1 83 ? 7.419 -0.421 -12.531 1.00 84.62 83 GLU A O 1
ATOM 620 N N . TYR A 1 84 ? 7.189 -0.688 -14.748 1.00 84.25 84 TYR A N 1
ATOM 621 C CA . TYR A 1 84 ? 8.513 -1.238 -15.021 1.00 84.25 84 TYR A CA 1
ATOM 622 C C . TYR A 1 84 ? 8.788 -1.201 -16.530 1.00 84.25 84 TYR A C 1
ATOM 624 O O . TYR A 1 84 ? 7.865 -1.056 -17.337 1.00 84.25 84 TYR A O 1
ATOM 632 N N . LEU A 1 85 ? 10.054 -1.357 -16.933 1.00 82.81 85 LEU A N 1
ATOM 633 C CA . LEU A 1 85 ? 10.446 -1.469 -18.342 1.00 82.81 85 LEU A CA 1
ATOM 634 C C . LEU A 1 85 ? 10.706 -2.944 -18.705 1.00 82.81 85 LEU A C 1
ATOM 636 O O . LEU A 1 85 ? 11.708 -3.511 -18.264 1.00 82.81 85 LEU A O 1
ATOM 640 N N . PRO A 1 86 ? 9.839 -3.597 -19.502 1.00 82.69 86 PRO A N 1
ATOM 641 C CA . PRO A 1 86 ? 10.129 -4.925 -20.032 1.00 82.69 86 PRO A CA 1
ATOM 642 C C . PRO A 1 86 ? 11.415 -4.904 -20.858 1.00 82.69 86 PRO A C 1
ATOM 644 O O . PRO A 1 86 ? 11.623 -3.970 -21.623 1.00 82.69 86 PRO A O 1
ATOM 647 N N . PHE A 1 87 ? 12.252 -5.939 -20.749 1.00 81.88 87 PHE A N 1
ATOM 648 C CA . PHE A 1 87 ? 13.533 -6.023 -21.469 1.00 81.88 87 PHE A CA 1
ATOM 649 C C . PHE A 1 87 ? 14.436 -4.793 -21.269 1.00 81.88 87 PHE A C 1
ATOM 651 O O . PHE A 1 87 ? 15.091 -4.368 -22.220 1.00 81.88 87 PHE A O 1
ATOM 658 N N . ALA A 1 88 ? 14.470 -4.228 -20.055 1.00 77.69 88 ALA A N 1
ATOM 659 C CA . ALA A 1 88 ? 15.279 -3.050 -19.727 1.00 77.69 88 ALA A CA 1
ATOM 660 C C . ALA A 1 88 ? 16.716 -3.152 -20.272 1.00 77.69 88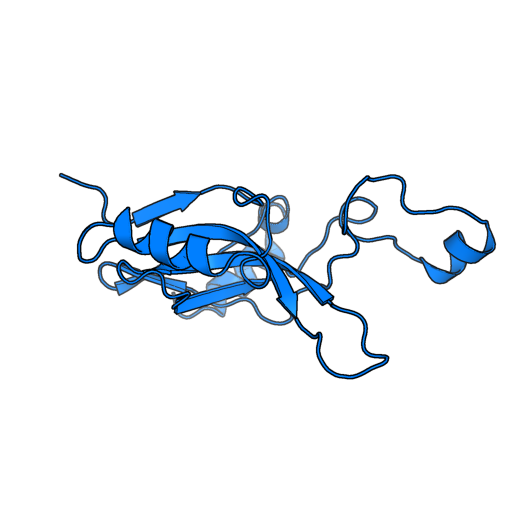 ALA A C 1
ATOM 662 O O . ALA A 1 88 ? 17.132 -2.289 -21.035 1.00 77.69 88 ALA A O 1
ATOM 663 N N . ASP A 1 89 ? 17.396 -4.285 -20.053 1.00 78.62 89 ASP A N 1
ATOM 664 C CA . ASP A 1 89 ? 18.751 -4.536 -20.569 1.00 78.62 89 ASP A CA 1
ATOM 665 C C . ASP A 1 89 ? 18.883 -4.380 -22.095 1.00 78.62 89 ASP A C 1
ATOM 667 O O . ASP A 1 89 ? 19.947 -4.037 -22.605 1.00 78.62 89 ASP A O 1
ATOM 671 N N . LEU A 1 90 ? 17.830 -4.685 -22.860 1.00 82.62 90 LEU A N 1
ATOM 672 C CA . LEU A 1 90 ? 17.830 -4.516 -24.311 1.00 82.62 90 LEU A CA 1
ATOM 673 C C . LEU A 1 90 ? 17.626 -3.047 -24.682 1.00 82.62 90 LEU A C 1
ATOM 675 O O . LEU A 1 90 ? 18.340 -2.547 -25.546 1.00 82.62 90 LEU A O 1
ATOM 679 N N . PHE A 1 91 ? 16.678 -2.364 -24.040 1.00 79.12 91 PHE A N 1
ATOM 680 C CA . PHE A 1 91 ? 16.371 -0.957 -24.301 1.00 79.12 91 PHE A CA 1
ATOM 681 C C . PHE A 1 91 ? 17.503 -0.016 -23.885 1.00 79.12 91 PHE A C 1
ATOM 683 O O . PHE A 1 91 ? 17.846 0.882 -24.657 1.00 79.12 91 PHE A O 1
ATOM 690 N N . ASP A 1 92 ? 18.172 -0.301 -22.768 1.00 76.94 92 ASP A N 1
ATOM 691 C CA . ASP A 1 92 ? 19.363 0.420 -22.313 1.00 76.94 92 ASP A CA 1
ATOM 692 C C . ASP A 1 92 ? 20.474 0.375 -23.372 1.00 76.94 92 ASP A C 1
ATOM 694 O O . ASP A 1 92 ? 21.135 1.376 -23.653 1.00 76.94 92 ASP A O 1
ATOM 698 N N . ARG A 1 93 ? 20.637 -0.763 -24.063 1.00 80.25 93 ARG A N 1
ATOM 699 C CA . ARG A 1 93 ? 21.615 -0.909 -25.159 1.00 80.25 93 ARG A CA 1
ATOM 700 C C . ARG A 1 93 ? 21.272 -0.071 -26.391 1.00 80.25 93 ARG A C 1
ATOM 702 O O . ARG A 1 93 ? 22.165 0.201 -27.191 1.00 80.25 93 ARG A O 1
ATOM 709 N N . PHE A 1 94 ? 20.012 0.331 -26.546 1.00 79.38 94 PHE A N 1
ATOM 710 C CA . PHE A 1 94 ? 19.546 1.235 -27.599 1.00 79.38 94 PHE A CA 1
ATOM 711 C C . PHE A 1 94 ? 19.387 2.687 -27.118 1.00 79.38 94 PHE A C 1
ATOM 713 O O . PHE A 1 94 ? 18.937 3.527 -27.896 1.00 79.38 94 PHE A O 1
ATOM 720 N N . GLY A 1 95 ? 19.771 2.996 -25.873 1.00 72.56 95 GLY A N 1
ATOM 721 C CA . GLY A 1 95 ? 19.641 4.333 -25.288 1.00 72.56 95 GLY A CA 1
ATOM 722 C C . GLY A 1 95 ? 18.189 4.762 -25.058 1.00 72.56 95 GLY A C 1
ATOM 723 O O . GLY A 1 95 ? 17.903 5.958 -25.035 1.00 72.56 95 GLY A O 1
ATOM 724 N N . VAL A 1 96 ? 17.265 3.804 -24.948 1.00 70.25 96 VAL A N 1
ATOM 725 C CA . VAL A 1 96 ? 15.858 4.067 -24.639 1.00 70.25 96 VAL A CA 1
ATOM 726 C C . VAL A 1 96 ? 15.681 3.961 -23.133 1.00 70.25 96 VAL A C 1
ATOM 728 O O . VAL A 1 96 ? 15.605 2.866 -22.587 1.00 70.25 96 VAL A O 1
ATOM 731 N N . GLU A 1 97 ? 15.601 5.110 -22.476 1.00 65.31 97 GLU A N 1
ATOM 732 C CA . GLU A 1 97 ? 15.289 5.188 -21.052 1.00 65.31 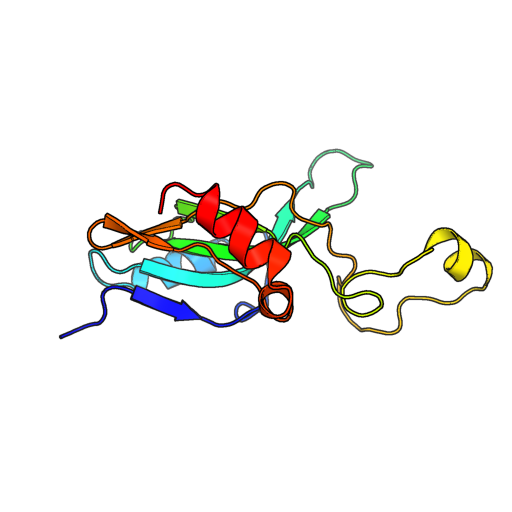97 GLU A CA 1
ATOM 733 C C . GLU A 1 97 ? 13.770 5.198 -20.820 1.00 65.31 97 GLU A C 1
ATOM 735 O O . GLU A 1 97 ? 12.968 5.490 -21.715 1.00 65.31 97 GLU A O 1
ATOM 740 N N . GLN A 1 98 ? 13.364 4.854 -19.597 1.00 62.47 98 GLN A N 1
ATOM 741 C CA . GLN A 1 98 ? 11.964 4.819 -19.187 1.00 62.47 98 GLN A CA 1
ATOM 742 C C . GLN A 1 98 ? 11.329 6.215 -19.364 1.00 62.47 98 GLN A C 1
ATOM 744 O O . GLN A 1 98 ? 11.787 7.201 -18.796 1.00 62.47 98 GLN A O 1
ATOM 749 N N . LEU A 1 99 ? 10.267 6.308 -20.172 1.00 56.53 99 LEU A N 1
ATOM 750 C CA . LEU A 1 99 ? 9.658 7.582 -20.598 1.00 56.53 99 LEU A CA 1
ATOM 751 C C . LEU A 1 99 ? 8.791 8.266 -19.520 1.00 56.53 99 LEU A C 1
ATOM 753 O O . LEU A 1 99 ? 8.229 9.333 -19.772 1.00 56.53 99 LEU A O 1
ATOM 757 N N . VAL A 1 100 ? 8.641 7.655 -18.343 1.00 54.12 100 VAL A N 1
ATOM 758 C CA . VAL A 1 100 ? 7.737 8.114 -17.279 1.00 54.12 100 VAL A CA 1
ATOM 759 C C . VAL A 1 100 ? 8.556 8.716 -16.138 1.00 54.12 100 VAL A C 1
ATOM 761 O O . VAL A 1 100 ? 9.495 8.101 -15.645 1.00 54.12 100 VAL A O 1
ATOM 764 N N . ALA A 1 101 ? 8.208 9.933 -15.715 1.00 44.41 101 ALA A N 1
ATOM 765 C CA . ALA A 1 101 ? 8.906 10.631 -14.639 1.00 44.41 101 ALA A CA 1
ATOM 766 C C . ALA A 1 101 ? 8.553 10.043 -13.259 1.00 44.41 101 ALA A C 1
ATOM 768 O O . ALA A 1 101 ? 7.394 10.080 -12.851 1.00 44.41 101 ALA A O 1
ATOM 769 N N . GLY A 1 102 ? 9.559 9.551 -12.530 1.00 53.78 102 GLY A N 1
ATOM 770 C CA . GLY A 1 102 ? 9.458 9.089 -11.138 1.00 53.78 102 GLY A CA 1
ATOM 771 C C . GLY A 1 102 ? 10.265 7.808 -10.882 1.00 53.78 102 GLY A C 1
ATOM 772 O O . GLY A 1 102 ? 10.740 7.198 -11.839 1.00 53.78 102 GLY A O 1
ATOM 773 N N . PRO A 1 103 ? 10.435 7.370 -9.618 1.00 54.53 103 PRO A N 1
ATOM 774 C CA . PRO A 1 103 ? 11.010 6.066 -9.280 1.00 54.53 103 PRO A CA 1
ATOM 775 C C . PRO A 1 103 ? 10.011 4.953 -9.647 1.00 54.53 103 PRO A C 1
ATOM 777 O O . PRO A 1 103 ? 9.398 4.331 -8.791 1.00 54.53 103 PRO A O 1
ATOM 780 N N . MET A 1 104 ? 9.788 4.752 -10.944 1.00 61.34 104 MET A N 1
ATOM 781 C CA . MET A 1 104 ? 8.744 3.884 -11.504 1.00 61.34 104 MET A CA 1
ATOM 782 C C . MET A 1 104 ? 9.320 2.558 -12.009 1.00 61.34 104 MET A C 1
ATOM 784 O O . MET A 1 104 ? 8.785 1.954 -12.933 1.00 61.34 104 MET A O 1
ATOM 788 N N . ASN A 1 105 ? 10.426 2.096 -11.421 1.00 76.12 105 ASN A N 1
ATOM 789 C CA . ASN A 1 105 ? 10.846 0.706 -11.557 1.00 76.12 105 ASN A CA 1
ATOM 790 C C . ASN A 1 105 ? 10.435 -0.042 -10.291 1.00 76.12 105 ASN A C 1
ATOM 792 O O . ASN A 1 105 ? 11.258 -0.306 -9.410 1.00 76.12 105 ASN A O 1
ATOM 796 N N . PHE A 1 106 ? 9.133 -0.298 -10.176 1.00 88.62 106 PHE A N 1
ATOM 797 C CA . PHE A 1 106 ? 8.599 -1.045 -9.053 1.00 88.62 106 PHE A CA 1
ATOM 798 C C . PHE A 1 106 ? 9.041 -2.504 -9.142 1.00 88.62 106 PHE A C 1
ATOM 800 O O . PHE A 1 106 ? 9.070 -3.113 -10.212 1.00 88.62 106 PHE A O 1
ATOM 807 N N . ALA A 1 107 ? 9.372 -3.077 -7.992 1.00 90.44 107 ALA A N 1
ATOM 808 C CA . ALA A 1 107 ? 9.489 -4.511 -7.841 1.00 90.44 107 ALA A CA 1
ATOM 809 C C . ALA A 1 107 ? 8.089 -5.105 -7.600 1.00 90.44 107 ALA A C 1
ATOM 811 O O . ALA A 1 107 ? 7.271 -4.486 -6.914 1.00 90.44 107 ALA A O 1
ATOM 812 N N . PRO A 1 108 ? 7.787 -6.291 -8.152 1.00 92.50 108 PRO A N 1
ATOM 813 C CA . PRO A 1 108 ? 6.549 -6.980 -7.830 1.00 92.50 108 PRO A CA 1
ATOM 814 C C . PRO A 1 108 ? 6.612 -7.534 -6.402 1.00 92.50 108 PRO A C 1
ATOM 816 O O . PRO A 1 108 ? 7.649 -8.032 -5.953 1.00 92.50 108 PRO A O 1
ATOM 819 N N . GLY A 1 109 ? 5.484 -7.478 -5.700 1.00 92.12 109 GLY A N 1
ATOM 820 C CA . GLY A 1 109 ? 5.260 -8.204 -4.458 1.00 92.12 109 GLY A CA 1
ATOM 821 C C . GLY A 1 109 ? 5.244 -9.718 -4.683 1.00 92.12 109 GLY A C 1
ATOM 822 O O . GLY A 1 109 ? 4.952 -10.201 -5.777 1.00 92.12 109 GLY A O 1
ATOM 823 N N . ASN A 1 110 ? 5.545 -10.482 -3.630 1.00 88.00 110 ASN A N 1
ATOM 824 C 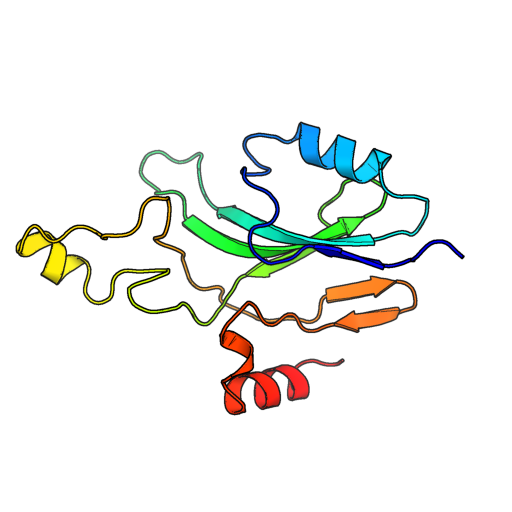CA . ASN A 1 110 ? 5.639 -11.946 -3.714 1.00 88.00 110 ASN A CA 1
ATOM 825 C C . ASN A 1 110 ? 4.362 -12.672 -3.274 1.00 88.00 110 ASN A C 1
ATOM 827 O O . ASN A 1 110 ? 4.079 -13.763 -3.762 1.00 88.00 110 ASN A O 1
ATOM 831 N N . VAL A 1 111 ? 3.631 -12.113 -2.307 1.00 87.94 111 VAL A N 1
ATOM 832 C CA . VAL A 1 111 ? 2.492 -12.771 -1.655 1.00 87.94 111 VAL A CA 1
ATOM 833 C C . VAL A 1 111 ? 1.391 -11.745 -1.426 1.00 87.94 111 VAL A C 1
ATOM 835 O O . VAL A 1 111 ? 1.665 -10.648 -0.941 1.00 87.94 111 VAL A O 1
ATOM 838 N N . ARG A 1 112 ? 0.149 -12.118 -1.755 1.00 91.69 112 ARG A N 1
ATOM 839 C CA . ARG A 1 112 ? -1.050 -11.371 -1.370 1.00 91.69 112 ARG A CA 1
ATOM 840 C C . ARG A 1 112 ? -1.653 -12.039 -0.146 1.00 91.69 112 ARG A C 1
ATOM 842 O O . ARG A 1 112 ? -1.791 -13.261 -0.117 1.00 91.69 112 ARG A O 1
ATOM 849 N N . HIS A 1 113 ? -2.048 -11.248 0.841 1.00 93.44 113 HIS A N 1
ATOM 850 C CA . HIS A 1 113 ? -2.736 -11.745 2.027 1.00 93.44 113 HIS A CA 1
ATOM 851 C C . HIS A 1 113 ? -3.838 -10.781 2.474 1.00 93.44 113 HIS A C 1
ATOM 853 O O . HIS A 1 113 ? -3.780 -9.589 2.159 1.00 93.44 113 HIS A O 1
ATOM 859 N N . PRO A 1 114 ? -4.864 -11.273 3.195 1.00 95.00 114 PRO A N 1
ATOM 860 C CA . PRO A 1 114 ? -5.884 -10.404 3.755 1.00 95.00 114 PRO A CA 1
ATOM 861 C C . PRO A 1 114 ? -5.342 -9.556 4.896 1.00 95.00 114 PRO A C 1
ATOM 863 O O . PRO A 1 114 ? -4.774 -10.097 5.846 1.00 95.00 114 PRO A O 1
ATOM 866 N N . ILE A 1 115 ? -5.653 -8.269 4.845 1.00 95.50 115 ILE A N 1
ATOM 867 C CA . ILE A 1 115 ? -5.438 -7.311 5.923 1.00 95.50 115 ILE A CA 1
ATOM 868 C C . ILE A 1 115 ? -6.599 -7.428 6.915 1.00 95.50 115 ILE A C 1
ATOM 870 O O . ILE A 1 115 ? -7.770 -7.466 6.518 1.00 95.50 115 ILE A O 1
ATOM 874 N N . ALA A 1 116 ? -6.279 -7.490 8.207 1.00 95.00 116 ALA A N 1
ATOM 875 C CA . ALA A 1 116 ? -7.272 -7.424 9.274 1.00 95.00 116 ALA A CA 1
ATOM 876 C C . ALA A 1 116 ? -7.760 -5.980 9.460 1.00 95.00 116 ALA A C 1
ATOM 878 O O . ALA A 1 116 ? -6.965 -5.060 9.636 1.00 95.00 116 ALA A O 1
ATOM 879 N N . LEU A 1 117 ? -9.074 -5.793 9.435 1.00 94.25 117 LEU A N 1
ATOM 880 C CA . LEU A 1 117 ? -9.758 -4.518 9.617 1.00 94.25 117 LEU A CA 1
ATOM 881 C C . LEU A 1 117 ? -10.485 -4.495 10.976 1.00 94.25 117 LEU A C 1
ATOM 883 O O . LEU A 1 117 ? -10.601 -5.538 11.635 1.00 94.25 117 LEU A O 1
ATOM 887 N N . PRO A 1 118 ? -11.002 -3.329 11.416 1.00 91.88 118 PRO A N 1
ATOM 888 C CA . PRO A 1 118 ? -11.855 -3.255 12.598 1.00 91.88 118 PRO A CA 1
ATOM 889 C C . PRO A 1 118 ? -13.032 -4.243 12.551 1.00 91.88 118 PRO A C 1
ATOM 891 O O . PRO A 1 118 ? -13.500 -4.637 11.482 1.00 91.88 118 PRO A O 1
ATOM 894 N N . ASP A 1 119 ? -13.500 -4.648 13.732 1.00 88.62 119 ASP A N 1
ATOM 895 C CA . ASP A 1 119 ? -14.625 -5.575 13.932 1.00 88.62 119 ASP A CA 1
ATOM 896 C C . ASP A 1 119 ? -14.433 -6.987 13.344 1.00 88.62 119 ASP A C 1
ATOM 898 O O . ASP A 1 119 ? -15.396 -7.716 13.107 1.00 88.62 119 ASP A O 1
ATOM 902 N N . GLY A 1 120 ? -13.180 -7.406 13.140 1.00 86.56 120 GLY A N 1
ATOM 903 C CA . GLY A 1 120 ? -12.846 -8.755 12.670 1.00 86.56 120 GLY A CA 1
ATOM 904 C C . GLY A 1 120 ? -13.084 -8.968 11.175 1.00 86.56 120 GLY A C 1
ATOM 905 O O . GLY A 1 120 ? -12.976 -10.095 10.695 1.00 86.56 120 GLY A O 1
ATOM 906 N N . VAL A 1 121 ? -13.384 -7.899 10.433 1.00 91.56 121 VAL A N 1
ATOM 907 C CA . VAL A 1 121 ? -13.476 -7.939 8.974 1.00 9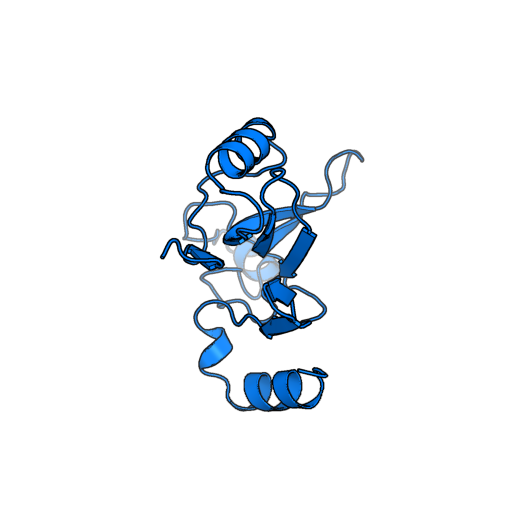1.56 121 VAL A CA 1
ATOM 908 C C . VAL A 1 121 ? -12.080 -8.163 8.394 1.00 91.56 121 VAL A C 1
ATOM 910 O O . VAL A 1 121 ? -11.093 -7.620 8.883 1.00 91.56 121 VAL A O 1
ATOM 913 N N . ARG A 1 122 ? -11.982 -8.952 7.325 1.00 94.06 122 ARG A N 1
ATOM 914 C CA . ARG A 1 122 ? -10.744 -9.133 6.561 1.00 94.06 122 ARG A CA 1
ATOM 915 C C . ARG A 1 122 ? -10.955 -8.628 5.144 1.00 94.06 122 ARG A C 1
ATOM 917 O O . ARG A 1 122 ? -12.007 -8.868 4.556 1.00 94.06 122 ARG A O 1
ATOM 924 N N . ALA A 1 123 ? -9.965 -7.936 4.593 1.00 92.81 123 ALA A N 1
ATOM 925 C CA . ALA A 1 123 ? -10.011 -7.455 3.218 1.00 92.81 123 ALA A CA 1
ATOM 926 C C . ALA A 1 123 ? -8.760 -7.868 2.455 1.00 92.81 123 ALA A C 1
ATOM 928 O O . ALA A 1 123 ? -7.644 -7.734 2.947 1.00 92.81 123 ALA A O 1
ATOM 929 N N . LEU A 1 124 ? -8.961 -8.342 1.231 1.00 94.81 124 LEU A N 1
ATOM 930 C CA . LEU A 1 124 ? -7.889 -8.696 0.316 1.00 94.81 124 LEU A CA 1
ATOM 931 C C . LEU A 1 124 ? -7.697 -7.544 -0.684 1.00 94.81 124 LEU A C 1
ATOM 933 O O . LEU A 1 124 ? -8.581 -7.325 -1.517 1.00 94.81 124 LEU A O 1
ATOM 937 N N . PRO A 1 125 ? -6.607 -6.763 -0.593 1.00 94.50 125 PRO A N 1
ATOM 938 C CA . PRO A 1 125 ? -6.433 -5.590 -1.442 1.00 94.50 125 PRO A CA 1
ATOM 939 C C . PRO A 1 125 ? -6.042 -6.000 -2.865 1.00 94.50 125 PRO A C 1
ATOM 941 O O . PRO A 1 125 ? -5.200 -6.875 -3.036 1.00 94.50 125 PRO A O 1
ATOM 944 N N . PHE A 1 126 ? -6.605 -5.326 -3.872 1.00 94.69 126 PHE A N 1
ATOM 945 C CA . PHE A 1 126 ? -6.185 -5.380 -5.280 1.00 94.69 126 PHE A CA 1
ATOM 946 C C . PHE A 1 126 ? -5.868 -3.960 -5.743 1.00 94.69 126 PHE A C 1
ATOM 948 O O . PHE A 1 126 ? -6.694 -3.062 -5.572 1.00 94.69 126 PHE A O 1
ATOM 955 N N . ILE A 1 127 ? -4.677 -3.744 -6.299 1.00 95.31 127 ILE A N 1
ATOM 956 C CA . ILE A 1 127 ? -4.182 -2.400 -6.602 1.00 95.31 127 ILE A CA 1
ATOM 957 C C . ILE A 1 127 ? -4.400 -2.096 -8.085 1.00 95.31 127 ILE A C 1
ATOM 959 O O . ILE A 1 127 ? -3.843 -2.752 -8.965 1.00 95.31 127 ILE A O 1
ATOM 963 N N . CYS A 1 128 ? -5.183 -1.053 -8.368 1.00 93.19 128 CYS A N 1
ATOM 964 C CA . CYS A 1 128 ? -5.408 -0.545 -9.720 1.00 93.19 128 CYS A CA 1
ATOM 965 C C . CYS A 1 128 ? -5.911 -1.639 -10.678 1.00 93.19 128 CYS A C 1
ATOM 967 O O . CYS A 1 128 ? -6.953 -2.253 -10.448 1.00 93.19 128 CYS A O 1
ATOM 969 N N . TYR A 1 129 ? -5.171 -1.894 -11.757 1.00 91.38 129 TYR A N 1
ATOM 970 C CA . TYR A 1 129 ? -5.564 -2.819 -12.810 1.00 91.38 129 TYR A CA 1
ATOM 971 C C . TYR A 1 129 ? -5.555 -4.300 -12.397 1.00 91.38 129 TYR A C 1
ATOM 973 O O . TYR A 1 129 ? -6.090 -5.113 -13.140 1.00 91.38 129 TYR A O 1
ATOM 981 N N . GLU A 1 130 ? -5.035 -4.674 -11.220 1.00 91.50 130 GLU A N 1
ATOM 982 C CA . GLU A 1 130 ? -5.045 -6.073 -10.758 1.00 91.50 130 GLU A CA 1
ATOM 983 C C . GLU A 1 130 ? -6.461 -6.677 -10.712 1.00 91.50 130 GLU A C 1
ATOM 985 O O . GLU A 1 130 ? -6.640 -7.869 -10.957 1.00 91.50 130 GLU A O 1
ATOM 990 N N . VAL A 1 131 ? -7.480 -5.848 -10.459 1.00 91.25 131 VAL A N 1
ATOM 991 C CA . VAL A 1 131 ? -8.882 -6.282 -10.348 1.00 91.25 131 VAL A CA 1
ATOM 992 C C . VAL A 1 131 ? -9.481 -6.777 -11.670 1.00 91.25 131 VAL A C 1
ATOM 994 O O . VAL A 1 131 ? -10.480 -7.493 -11.661 1.00 91.25 131 VAL A O 1
ATOM 997 N N . ILE A 1 132 ? -8.895 -6.420 -12.818 1.00 90.56 132 ILE A N 1
ATOM 998 C CA . ILE A 1 132 ? -9.442 -6.812 -14.127 1.00 90.56 132 ILE A CA 1
ATOM 999 C C . ILE A 1 132 ? -9.098 -8.261 -14.498 1.00 90.56 132 ILE A C 1
ATOM 1001 O O . ILE A 1 132 ? -9.633 -8.769 -15.482 1.00 90.56 132 ILE A O 1
ATOM 1005 N N . PHE A 1 133 ? -8.218 -8.924 -13.739 1.00 88.44 133 PHE A N 1
ATOM 1006 C CA . PHE A 1 133 ? -7.825 -10.313 -13.964 1.00 88.44 133 PHE A CA 1
ATOM 1007 C C . PHE A 1 133 ? -8.646 -11.258 -13.079 1.00 88.44 133 PHE A C 1
ATOM 1009 O O . PHE A 1 133 ? -8.316 -11.453 -11.905 1.00 88.44 133 PHE A O 1
ATOM 1016 N N . PRO A 1 134 ? -9.701 -11.889 -13.619 1.00 84.50 134 PRO A N 1
ATOM 1017 C CA . PRO A 1 134 ? -10.609 -12.708 -12.821 1.00 84.50 134 PRO A CA 1
ATOM 1018 C C . PRO A 1 134 ? -9.912 -13.915 -12.187 1.00 84.50 134 PRO A C 1
ATOM 1020 O O . PRO A 1 134 ? -10.263 -14.295 -11.070 1.00 84.50 134 PRO A O 1
ATOM 1023 N N . ASP A 1 135 ? -8.910 -14.488 -12.858 1.00 84.75 135 ASP A N 1
ATOM 1024 C CA . ASP A 1 135 ? -8.160 -15.637 -12.347 1.00 84.75 135 ASP A CA 1
ATOM 1025 C C . ASP A 1 135 ? -7.370 -15.273 -11.084 1.00 84.75 135 ASP A C 1
ATOM 1027 O O . ASP A 1 135 ? -7.388 -16.029 -10.115 1.00 84.75 135 ASP A O 1
ATOM 1031 N N . LEU A 1 136 ? -6.756 -14.084 -11.051 1.00 79.81 136 LEU A N 1
ATOM 1032 C CA . LEU A 1 136 ? -6.044 -13.587 -9.870 1.00 79.81 136 LEU A CA 1
ATOM 1033 C C . LEU A 1 136 ? -7.000 -13.365 -8.707 1.00 79.81 136 LEU A C 1
ATOM 1035 O O . LEU A 1 136 ? -6.767 -13.851 -7.605 1.00 79.81 136 LEU A O 1
ATOM 1039 N N . VAL A 1 137 ? -8.114 -12.677 -8.970 1.00 82.81 137 VAL A N 1
ATOM 1040 C CA . VAL A 1 137 ? -9.105 -12.373 -7.936 1.00 82.81 137 VAL A CA 1
ATOM 1041 C C . VAL A 1 137 ? -9.699 -13.654 -7.356 1.00 82.81 137 VAL A C 1
ATOM 1043 O O . VAL A 1 137 ? -9.811 -13.784 -6.140 1.00 82.81 137 VAL A O 1
ATOM 1046 N N . THR A 1 138 ? -10.047 -14.621 -8.207 1.00 78.25 138 THR A N 1
ATOM 1047 C CA . THR A 1 138 ? -10.695 -15.866 -7.777 1.00 78.25 138 THR A CA 1
ATOM 1048 C C . THR A 1 138 ? -9.742 -16.756 -6.985 1.00 78.25 138 THR A C 1
ATOM 1050 O O . THR A 1 138 ? -10.123 -17.272 -5.935 1.00 78.25 138 THR A O 1
ATOM 1053 N N . VAL A 1 139 ? -8.504 -16.933 -7.459 1.00 76.50 139 VAL A N 1
ATOM 1054 C CA . VAL A 1 139 ? -7.502 -17.768 -6.780 1.00 76.50 139 VAL A CA 1
ATOM 1055 C C . VAL A 1 139 ? -7.082 -17.145 -5.454 1.00 76.50 139 VAL A C 1
ATOM 1057 O O . VAL A 1 139 ? -7.066 -17.841 -4.435 1.00 76.50 139 VAL A O 1
ATOM 1060 N N . ASP A 1 140 ? -6.794 -15.844 -5.434 1.00 80.88 140 ASP A N 1
ATOM 1061 C CA . ASP A 1 140 ? -6.336 -15.176 -4.218 1.00 80.88 140 ASP A CA 1
ATOM 1062 C C . ASP A 1 140 ? -7.464 -15.101 -3.181 1.00 80.88 140 ASP A C 1
ATOM 1064 O O . ASP A 1 140 ? -7.223 -15.366 -2.006 1.00 80.88 140 ASP A O 1
ATOM 1068 N N . ALA A 1 141 ? -8.712 -14.830 -3.586 1.00 76.38 141 ALA A N 1
ATOM 1069 C CA . ALA A 1 141 ? -9.851 -14.827 -2.665 1.00 76.38 141 ALA A CA 1
ATOM 1070 C C . ALA A 1 141 ? -10.183 -16.225 -2.120 1.00 76.38 141 ALA A C 1
ATOM 1072 O O . ALA A 1 141 ? -10.552 -16.340 -0.957 1.00 76.38 141 ALA A O 1
ATOM 1073 N N . ALA A 1 142 ? -10.046 -17.285 -2.925 1.00 76.31 142 ALA A N 1
ATOM 1074 C CA . ALA A 1 142 ? -10.322 -18.655 -2.486 1.00 76.31 142 ALA A CA 1
ATOM 1075 C C . ALA A 1 142 ? -9.214 -19.240 -1.594 1.00 76.31 142 ALA A C 1
ATOM 1077 O O . ALA A 1 142 ? -9.490 -20.061 -0.719 1.00 76.31 142 ALA A O 1
ATOM 1078 N N . SER A 1 143 ? -7.959 -18.849 -1.827 1.00 76.12 143 SER A N 1
ATOM 1079 C CA . SER A 1 143 ? -6.808 -19.274 -1.018 1.00 76.12 143 SER A CA 1
ATOM 1080 C C . SER A 1 143 ? -6.647 -18.449 0.260 1.00 76.12 143 SER A C 1
ATOM 1082 O O . SER A 1 143 ? -6.115 -18.934 1.261 1.00 76.12 143 SER A O 1
ATOM 1084 N N . SER A 1 144 ? -7.157 -17.220 0.250 1.00 73.75 144 SER A N 1
ATOM 1085 C CA . SER A 1 144 ? -7.266 -16.369 1.422 1.00 73.75 144 SER A CA 1
ATOM 1086 C C . SER A 1 144 ? -8.409 -16.841 2.315 1.00 73.75 144 SER A C 1
ATOM 1088 O O . SER A 1 144 ? -9.553 -16.916 1.888 1.00 73.75 144 SER A O 1
ATOM 1090 N N . GLN A 1 145 ? -8.125 -17.127 3.585 1.00 70.88 145 GLN A N 1
ATOM 1091 C CA . GLN A 1 145 ? -9.148 -17.470 4.584 1.00 70.88 145 GLN A CA 1
ATOM 1092 C C . GLN A 1 145 ? -9.950 -16.224 5.015 1.00 70.88 145 GLN A C 1
ATOM 1094 O O . GLN A 1 145 ? -9.881 -15.828 6.179 1.00 70.88 145 GLN A O 1
ATOM 1099 N N . LEU A 1 146 ? -10.606 -15.545 4.071 1.00 71.31 146 LEU A N 1
ATOM 1100 C CA . LEU A 1 146 ? -11.429 -14.360 4.333 1.00 71.31 146 LEU A CA 1
ATOM 1101 C C . LEU A 1 146 ? -12.578 -14.656 5.302 1.00 71.31 146 LEU A C 1
ATOM 1103 O O . LEU A 1 146 ? -13.172 -15.754 5.212 1.00 71.31 146 LEU A O 1
#